Protein AF-A0A7V4ZFU5-F1 (afdb_monomer)

Solvent-accessible surface area (backbone atoms only — not comparable to full-atom values): 3517 Å² total; per-residue (Å²): 137,60,58,65,61,56,50,52,42,47,71,73,67,49,49,72,68,55,54,38,69,76,33,77,89,53,53,74,64,57,56,52,49,37,52,51,51,49,54,54,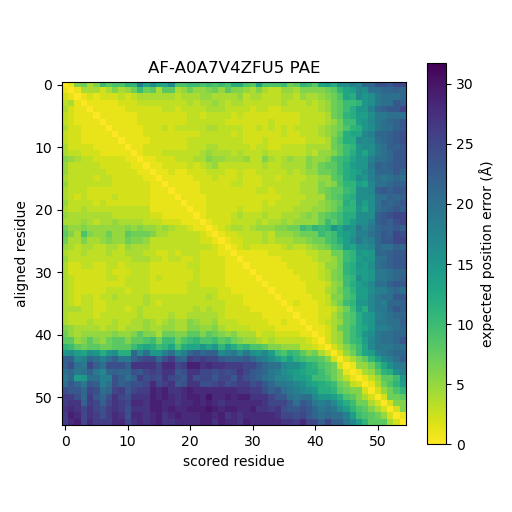58,61,70,66,66,76,79,72,80,74,75,76,80,83,127

Secondary structure (DSSP, 8-state):
--HHHHHHHHHTT--HHHHHHH-TT--HHHHHHHHHHHHHHHHTT----------

Structure (mmCIF, N/CA/C/O backbone):
data_AF-A0A7V4ZFU5-F1
#
_entry.id   AF-A0A7V4ZFU5-F1
#
loop_
_atom_site.group_PDB
_atom_site.id
_atom_site.type_symbol
_atom_site.label_atom_id
_atom_site.label_alt_id
_atom_site.label_comp_id
_atom_site.label_asym_id
_atom_site.label_entity_id
_atom_site.label_seq_id
_atom_site.pdbx_PDB_ins_code
_atom_site.Cartn_x
_atom_site.Cartn_y
_atom_site.Cartn_z
_atom_site.occupancy
_atom_site.B_iso_or_equiv
_atom_site.auth_seq_id
_atom_site.auth_comp_id
_atom_site.auth_asym_id
_atom_site.auth_atom_id
_atom_site.pdbx_PDB_model_num
ATOM 1 N N . MET A 1 1 ? 3.018 -2.600 9.364 1.00 72.25 1 MET A N 1
ATOM 2 C CA . MET A 1 1 ? 2.345 -3.146 8.169 1.00 72.25 1 MET A CA 1
ATOM 3 C C . MET A 1 1 ? 3.058 -2.594 6.943 1.00 72.25 1 MET A C 1
ATOM 5 O O . MET A 1 1 ? 3.443 -1.432 6.992 1.00 72.25 1 MET A O 1
ATOM 9 N N . THR A 1 2 ? 3.328 -3.412 5.926 1.00 85.06 2 THR A N 1
ATOM 10 C CA . THR A 1 2 ? 4.159 -3.034 4.767 1.00 85.06 2 THR A CA 1
ATOM 11 C C . THR A 1 2 ? 3.313 -2.493 3.611 1.00 85.06 2 THR A C 1
ATOM 13 O O . THR A 1 2 ? 2.112 -2.751 3.542 1.00 85.06 2 THR A O 1
ATOM 16 N N . VAL A 1 3 ? 3.944 -1.735 2.706 1.00 85.62 3 VAL A N 1
ATOM 17 C CA . VAL A 1 3 ? 3.309 -1.217 1.477 1.00 85.62 3 VAL A CA 1
ATOM 18 C C . VAL A 1 3 ? 2.874 -2.360 0.556 1.00 85.62 3 VAL A C 1
ATOM 20 O O . VAL A 1 3 ? 1.790 -2.307 -0.011 1.00 85.62 3 VAL A O 1
ATOM 23 N N . GLU A 1 4 ? 3.679 -3.418 0.475 1.00 85.75 4 GLU A N 1
ATOM 24 C CA . GLU A 1 4 ? 3.396 -4.628 -0.303 1.00 85.75 4 GLU A CA 1
ATOM 25 C C . GLU A 1 4 ? 2.054 -5.267 0.073 1.00 85.75 4 GLU A C 1
ATOM 27 O O . GLU A 1 4 ? 1.207 -5.452 -0.794 1.00 85.75 4 GLU A O 1
ATOM 32 N N . LEU A 1 5 ? 1.799 -5.483 1.369 1.00 87.38 5 LEU A N 1
ATOM 33 C CA . LEU A 1 5 ? 0.561 -6.111 1.837 1.00 87.38 5 LEU A CA 1
ATOM 34 C C . LEU A 1 5 ? -0.691 -5.295 1.472 1.00 87.38 5 LEU A C 1
ATOM 36 O O . LEU A 1 5 ? -1.745 -5.856 1.188 1.00 87.38 5 LEU A O 1
ATOM 40 N N . ILE A 1 6 ? -0.589 -3.961 1.473 1.00 88.94 6 ILE A N 1
ATOM 41 C CA . ILE A 1 6 ? -1.695 -3.086 1.055 1.00 88.94 6 ILE A CA 1
ATOM 42 C C . ILE A 1 6 ? -1.998 -3.309 -0.431 1.00 88.94 6 ILE A C 1
ATOM 44 O O . ILE A 1 6 ? -3.160 -3.432 -0.810 1.00 88.94 6 ILE A O 1
ATOM 48 N N . LEU A 1 7 ? -0.959 -3.377 -1.266 1.00 87.75 7 LEU A N 1
ATOM 49 C CA . LEU A 1 7 ? -1.098 -3.572 -2.707 1.00 87.75 7 LEU A CA 1
ATOM 50 C C . LEU A 1 7 ? -1.593 -4.980 -3.052 1.00 87.75 7 LEU A C 1
ATOM 52 O O . LEU A 1 7 ? -2.432 -5.103 -3.937 1.00 87.75 7 LEU A O 1
ATOM 56 N N . GLU A 1 8 ? -1.146 -6.016 -2.339 1.00 89.12 8 GLU A N 1
ATOM 57 C CA . GLU A 1 8 ? -1.644 -7.389 -2.506 1.00 89.12 8 GLU A CA 1
ATOM 58 C C . GLU A 1 8 ? -3.148 -7.479 -2.245 1.00 89.12 8 GLU A C 1
ATOM 60 O O . GLU A 1 8 ? -3.887 -8.051 -3.044 1.00 89.12 8 GLU A O 1
ATOM 65 N N . LYS A 1 9 ? -3.621 -6.866 -1.157 1.00 89.69 9 LYS A N 1
ATOM 66 C CA . LYS A 1 9 ? -5.046 -6.848 -0.808 1.00 89.69 9 LYS A CA 1
ATOM 67 C C . LYS A 1 9 ? -5.880 -6.092 -1.837 1.00 89.69 9 LYS A C 1
ATOM 69 O O . LYS A 1 9 ? -6.925 -6.582 -2.260 1.00 89.69 9 LYS A O 1
ATOM 74 N N . LEU A 1 10 ? -5.391 -4.938 -2.296 1.00 88.94 10 LEU A N 1
ATOM 75 C CA . LEU A 1 10 ? -6.030 -4.190 -3.382 1.00 88.94 10 LEU A CA 1
ATOM 76 C C . LEU A 1 10 ? -6.059 -5.0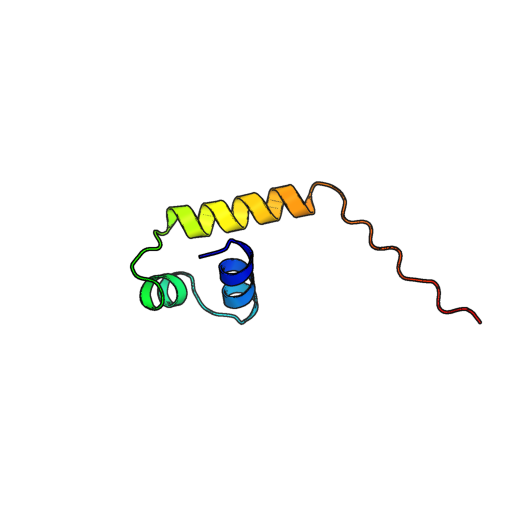02 -4.689 1.00 88.94 10 LEU A C 1
ATOM 78 O O . LEU A 1 10 ? -7.073 -5.012 -5.382 1.00 88.94 10 LEU A O 1
ATOM 82 N N . ALA A 1 11 ? -4.980 -5.720 -5.012 1.00 88.19 11 ALA A N 1
ATOM 83 C CA . ALA A 1 11 ? -4.901 -6.585 -6.190 1.00 88.19 11 ALA A CA 1
ATOM 84 C C . ALA A 1 11 ? -5.823 -7.813 -6.089 1.00 88.19 11 ALA A C 1
ATOM 86 O O . ALA A 1 11 ? -6.346 -8.270 -7.103 1.00 88.19 11 ALA A O 1
ATOM 87 N N . ALA A 1 12 ? -6.077 -8.309 -4.875 1.00 91.94 12 ALA A N 1
ATOM 88 C CA . ALA A 1 12 ? -7.053 -9.362 -4.598 1.00 91.94 12 ALA A CA 1
ATOM 89 C C . ALA A 1 12 ? -8.519 -8.889 -4.718 1.00 91.94 12 ALA A C 1
ATOM 91 O O . ALA A 1 12 ? -9.436 -9.702 -4.609 1.00 91.94 12 ALA A O 1
ATOM 92 N N . GLY A 1 13 ? -8.750 -7.593 -4.958 1.00 91.56 13 GLY A N 1
ATOM 93 C CA . GLY A 1 13 ? -10.079 -6.999 -5.084 1.00 91.56 13 GLY A CA 1
ATOM 94 C C . GLY A 1 13 ? -10.687 -6.525 -3.762 1.00 91.56 13 GLY A C 1
ATOM 95 O O . GLY A 1 13 ? -11.869 -6.181 -3.742 1.00 91.56 13 GLY A O 1
ATOM 96 N N . GLU A 1 14 ? -9.917 -6.487 -2.666 1.00 92.19 14 GLU A N 1
ATOM 97 C CA . GLU A 1 14 ? -10.375 -5.864 -1.420 1.00 92.19 14 GLU A CA 1
ATOM 98 C C . GLU A 1 14 ? -10.511 -4.345 -1.606 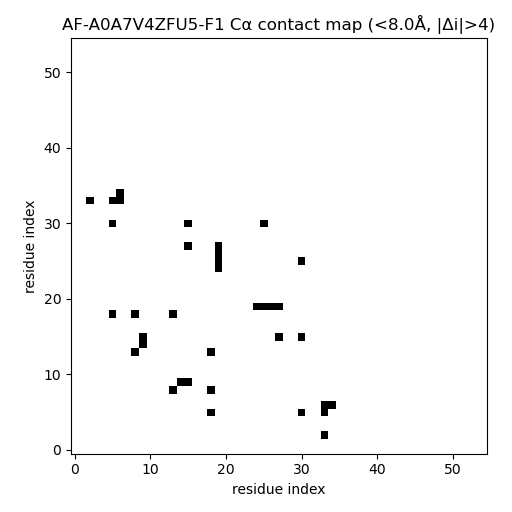1.00 92.19 14 GLU A C 1
ATOM 100 O O . GLU A 1 14 ? -9.674 -3.690 -2.234 1.00 92.19 14 GLU A O 1
ATOM 105 N N . THR A 1 15 ? -11.560 -3.755 -1.029 1.00 92.12 15 THR A N 1
ATOM 106 C CA . THR A 1 15 ? -11.725 -2.298 -1.024 1.00 92.12 15 THR A CA 1
ATOM 107 C C . THR A 1 15 ? -10.875 -1.650 0.066 1.00 92.12 15 THR A C 1
ATOM 109 O O . THR A 1 15 ? -10.526 -2.267 1.075 1.00 92.12 15 THR A O 1
ATOM 112 N N . VAL A 1 16 ? -10.587 -0.355 -0.091 1.00 89.75 16 VAL A N 1
ATOM 113 C CA . VAL A 1 16 ? -9.853 0.427 0.918 1.00 89.75 16 VAL A CA 1
ATOM 114 C C . VAL A 1 16 ? -10.539 0.337 2.284 1.00 89.75 16 VAL A C 1
ATOM 116 O O . VAL A 1 16 ? -9.873 0.194 3.301 1.00 89.75 16 VAL A O 1
ATOM 119 N N . GLU A 1 17 ? -11.868 0.360 2.321 1.00 91.06 17 GLU A N 1
ATOM 120 C CA . GLU A 1 17 ? -12.659 0.260 3.548 1.00 91.06 17 GLU A CA 1
ATOM 121 C C . GLU A 1 17 ? -12.479 -1.094 4.247 1.00 91.06 17 GLU A C 1
ATOM 123 O O . GLU A 1 17 ? -12.378 -1.131 5.471 1.00 91.06 17 GLU A O 1
ATOM 128 N N . GLN A 1 18 ? -12.387 -2.195 3.493 1.00 90.75 18 GLN A N 1
ATOM 129 C CA . GLN A 1 18 ? -12.126 -3.528 4.049 1.00 90.75 18 GLN A CA 1
ATOM 130 C C . GLN A 1 18 ? -10.710 -3.629 4.620 1.00 90.75 18 GLN A C 1
ATOM 132 O O . GLN A 1 18 ? -10.521 -4.165 5.711 1.00 90.75 18 GLN A O 1
ATOM 137 N N . ILE A 1 19 ? -9.730 -3.041 3.932 1.00 89.44 19 ILE A N 1
ATOM 138 C CA . ILE A 1 19 ? -8.337 -2.986 4.391 1.00 89.44 19 ILE A CA 1
ATOM 139 C C . ILE A 1 19 ? -8.231 -2.166 5.687 1.00 89.44 19 ILE A C 1
ATOM 141 O O . ILE A 1 19 ? -7.568 -2.588 6.633 1.00 89.44 19 ILE A O 1
ATOM 145 N N . LEU A 1 20 ? -8.925 -1.026 5.764 1.00 89.81 20 LEU A N 1
ATOM 146 C CA . LEU A 1 20 ? -8.994 -0.198 6.972 1.00 89.81 20 LEU A CA 1
ATOM 147 C C . LEU A 1 20 ? -9.718 -0.913 8.123 1.00 89.81 20 LEU A C 1
ATOM 149 O O . LEU A 1 20 ? -9.289 -0.815 9.270 1.00 89.81 20 LEU A O 1
ATOM 153 N N . ALA A 1 21 ? -10.780 -1.667 7.831 1.00 89.88 21 ALA A N 1
ATOM 154 C CA . ALA A 1 21 ? -11.493 -2.455 8.834 1.00 89.88 21 ALA A CA 1
ATOM 155 C C . ALA A 1 21 ? -10.644 -3.617 9.382 1.00 89.88 21 ALA A C 1
ATOM 157 O O . ALA A 1 21 ? -10.675 -3.890 10.581 1.00 89.88 21 ALA A O 1
ATOM 158 N N . ALA A 1 22 ? -9.861 -4.280 8.526 1.00 88.38 22 ALA A N 1
ATOM 159 C CA . ALA A 1 22 ? -8.946 -5.352 8.919 1.00 88.38 22 ALA A CA 1
ATOM 160 C C . ALA A 1 22 ? -7.724 -4.837 9.701 1.00 88.38 22 ALA A C 1
ATOM 162 O O . ALA A 1 22 ? -7.126 -5.575 10.488 1.00 88.38 22 ALA A O 1
ATOM 163 N N . HIS A 1 23 ? -7.354 -3.570 9.504 1.00 86.19 23 HIS A N 1
ATOM 164 C CA . HIS A 1 23 ? -6.183 -2.952 10.115 1.00 86.19 23 HIS A CA 1
ATOM 165 C C . HIS A 1 23 ? -6.537 -1.577 10.708 1.00 86.19 23 HIS A C 1
ATOM 167 O O . HIS A 1 23 ? -6.253 -0.556 10.090 1.00 86.19 23 HIS A O 1
ATOM 173 N N . PRO A 1 24 ? -7.065 -1.512 11.946 1.00 82.75 24 PRO A N 1
ATOM 174 C CA . PRO A 1 24 ? -7.542 -0.262 12.562 1.00 82.75 24 PRO A CA 1
ATOM 175 C C . PRO A 1 24 ? -6.463 0.816 12.755 1.00 82.75 24 PRO A C 1
ATOM 177 O O . PRO A 1 24 ? -6.759 1.989 12.950 1.00 82.75 24 PRO A O 1
ATOM 180 N N . GLN A 1 25 ? -5.198 0.403 12.736 1.00 86.00 25 GLN A N 1
ATOM 181 C CA . GLN A 1 25 ? -4.017 1.261 12.830 1.00 86.00 25 GLN A CA 1
ATOM 182 C C . GLN A 1 25 ? -3.576 1.870 11.488 1.00 86.00 25 GLN A C 1
ATOM 184 O O . GLN A 1 25 ? -2.624 2.647 11.454 1.00 86.00 25 GLN A O 1
ATOM 189 N N . LEU A 1 26 ? -4.236 1.519 10.382 1.00 86.19 26 LEU A N 1
ATOM 190 C CA . LEU A 1 26 ? -4.090 2.217 9.110 1.00 86.19 26 LEU A CA 1
ATOM 191 C C . LEU A 1 26 ? -5.008 3.425 9.047 1.00 86.19 26 LEU A C 1
ATOM 193 O O . LEU A 1 26 ? -6.164 3.377 9.458 1.00 86.19 26 LEU A O 1
ATOM 197 N N . THR A 1 27 ? -4.522 4.461 8.377 1.00 88.88 27 THR A N 1
ATOM 198 C CA . THR A 1 27 ? -5.363 5.560 7.922 1.00 88.88 27 THR A CA 1
ATOM 199 C C . THR A 1 27 ? -5.536 5.501 6.409 1.00 88.88 27 THR A C 1
ATOM 201 O O . THR A 1 27 ? -4.759 4.859 5.691 1.00 88.88 27 THR A O 1
ATOM 204 N N . ARG A 1 28 ? -6.564 6.184 5.901 1.00 89.75 28 ARG A N 1
ATOM 205 C CA . ARG A 1 28 ? -6.818 6.267 4.457 1.00 89.75 28 ARG A CA 1
ATOM 206 C C . ARG A 1 28 ? -5.628 6.888 3.723 1.00 89.75 28 ARG A C 1
ATOM 208 O O . ARG A 1 28 ? -5.276 6.449 2.632 1.00 89.75 28 ARG A O 1
ATOM 215 N N . GLU A 1 29 ? -4.975 7.861 4.345 1.00 90.75 29 GLU A N 1
ATOM 216 C CA . GLU A 1 29 ? -3.790 8.538 3.823 1.00 90.75 29 GLU A CA 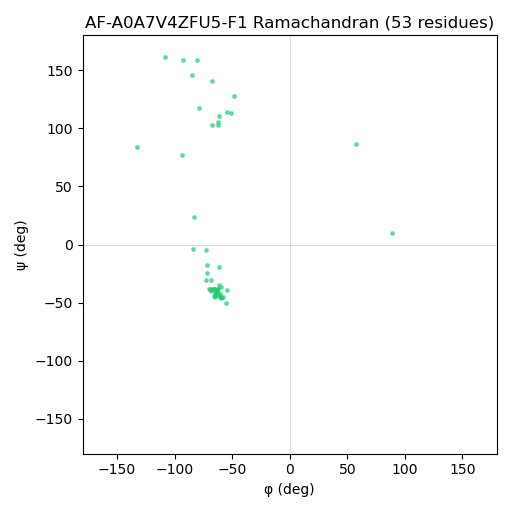1
ATOM 217 C C . GLU A 1 29 ? -2.624 7.565 3.648 1.00 90.75 29 GLU A C 1
ATOM 219 O O . GLU A 1 29 ? -1.925 7.639 2.644 1.00 90.75 29 GLU A O 1
ATOM 224 N N . ALA A 1 30 ? -2.440 6.614 4.569 1.00 88.75 30 ALA A N 1
ATOM 225 C CA . ALA A 1 30 ? -1.389 5.606 4.459 1.00 88.75 30 ALA A CA 1
ATOM 226 C C . ALA A 1 30 ? -1.614 4.658 3.267 1.00 88.75 30 ALA A C 1
ATOM 228 O O . ALA A 1 30 ? -0.662 4.312 2.567 1.00 88.75 30 ALA A O 1
ATOM 229 N N . VAL A 1 31 ? -2.869 4.287 2.987 1.00 90.31 31 VAL A N 1
ATOM 230 C CA . VAL A 1 31 ? -3.222 3.485 1.801 1.00 90.31 31 VAL A CA 1
ATOM 231 C C . VAL A 1 31 ? -2.952 4.269 0.514 1.00 90.31 31 VAL A C 1
ATOM 233 O O . VAL A 1 31 ? -2.351 3.747 -0.423 1.00 90.31 31 VAL A O 1
ATOM 236 N N . LEU A 1 32 ? -3.330 5.547 0.473 1.00 91.00 32 LEU A N 1
ATOM 237 C CA . LEU A 1 32 ? -3.053 6.409 -0.679 1.00 91.00 32 LEU A CA 1
ATOM 238 C C . LEU A 1 32 ? -1.549 6.655 -0.871 1.00 91.00 32 LEU A C 1
ATOM 240 O O . LEU A 1 32 ? -1.069 6.648 -2.003 1.00 91.00 32 LEU A O 1
ATOM 244 N N . ALA A 1 33 ? -0.792 6.815 0.216 1.00 91.38 33 ALA A N 1
ATOM 245 C CA . ALA A 1 33 ? 0.661 6.941 0.177 1.00 91.38 33 ALA A CA 1
ATOM 246 C C . ALA A 1 33 ? 1.328 5.664 -0.357 1.00 91.38 33 ALA A C 1
ATOM 248 O O . ALA A 1 33 ? 2.262 5.757 -1.150 1.00 91.38 33 ALA A O 1
ATOM 249 N N . ALA A 1 34 ? 0.819 4.483 0.007 1.00 90.19 34 ALA A N 1
ATOM 250 C CA . ALA A 1 34 ? 1.270 3.201 -0.534 1.00 90.19 34 ALA A CA 1
ATOM 251 C C . ALA A 1 34 ? 1.036 3.096 -2.053 1.00 90.19 34 ALA A C 1
ATOM 253 O O . ALA A 1 34 ? 1.938 2.696 -2.787 1.00 90.19 34 ALA A O 1
ATOM 254 N N . ILE A 1 35 ? -0.133 3.525 -2.544 1.00 88.69 35 ILE A N 1
ATOM 255 C CA . ILE A 1 35 ? -0.429 3.583 -3.987 1.00 88.69 35 ILE A CA 1
ATOM 256 C C . ILE A 1 35 ? 0.486 4.595 -4.694 1.00 88.69 35 ILE A C 1
ATOM 258 O O . ILE A 1 35 ? 1.011 4.316 -5.772 1.00 88.69 35 ILE A O 1
ATOM 262 N N . GLY A 1 36 ? 0.714 5.761 -4.085 1.00 90.25 36 GLY A N 1
ATOM 263 C CA . GLY A 1 36 ? 1.644 6.768 -4.595 1.00 90.25 36 GLY A CA 1
ATOM 264 C C . GLY A 1 36 ? 3.074 6.236 -4.697 1.00 90.25 36 GLY A C 1
ATOM 265 O O . GLY A 1 36 ? 3.713 6.392 -5.733 1.00 90.25 36 GLY A O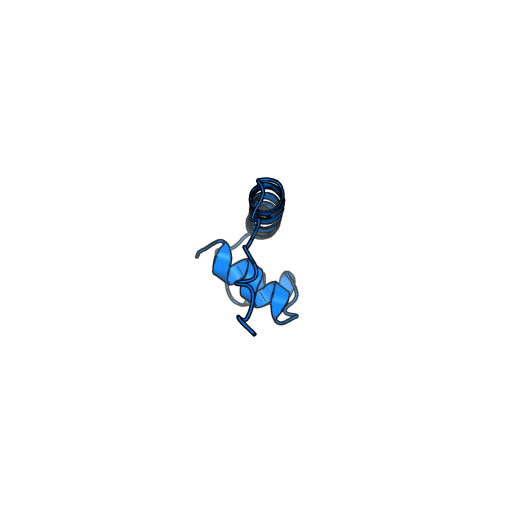 1
ATOM 266 N N . PHE A 1 37 ? 3.543 5.533 -3.666 1.00 88.19 37 PHE A N 1
ATOM 267 C CA . PHE A 1 37 ? 4.836 4.856 -3.678 1.00 88.19 37 PHE A CA 1
ATOM 268 C C . PHE A 1 37 ? 4.919 3.815 -4.802 1.00 88.19 37 PHE A C 1
ATOM 270 O O . PHE A 1 37 ? 5.895 3.806 -5.546 1.00 88.19 37 PHE A O 1
ATOM 277 N N . ALA A 1 38 ? 3.881 2.991 -4.984 1.00 86.56 38 ALA A N 1
ATOM 278 C CA . ALA A 1 38 ? 3.826 2.008 -6.067 1.00 86.56 38 ALA A CA 1
ATOM 279 C C . ALA A 1 38 ? 3.904 2.667 -7.452 1.00 86.56 38 ALA A C 1
ATOM 281 O O . ALA A 1 38 ? 4.640 2.206 -8.320 1.00 86.56 38 ALA A O 1
ATOM 282 N N . LYS A 1 39 ? 3.192 3.782 -7.654 1.00 87.81 39 LYS A N 1
ATOM 283 C CA . LYS A 1 39 ? 3.256 4.572 -8.890 1.00 87.81 39 LYS A CA 1
ATOM 284 C C . LYS A 1 39 ? 4.676 5.058 -9.187 1.00 87.81 39 LYS A C 1
ATOM 286 O O . LYS A 1 39 ? 5.109 4.972 -10.334 1.00 87.81 39 LYS A O 1
ATOM 291 N N . GLU A 1 40 ? 5.383 5.582 -8.190 1.00 83.50 40 GLU A N 1
ATOM 292 C CA . GLU A 1 40 ? 6.761 6.053 -8.373 1.00 83.50 40 GLU A CA 1
ATOM 293 C C . GLU A 1 40 ? 7.735 4.885 -8.595 1.00 83.50 40 GLU A C 1
ATOM 295 O O . GLU A 1 40 ? 8.593 4.972 -9.469 1.00 83.50 40 GLU A O 1
ATOM 300 N N . ALA A 1 41 ? 7.547 3.758 -7.900 1.00 80.50 41 ALA A N 1
ATOM 301 C CA . ALA A 1 41 ? 8.336 2.542 -8.103 1.00 80.50 41 ALA A CA 1
ATOM 302 C C . ALA A 1 41 ? 8.161 1.951 -9.515 1.00 80.50 41 ALA A C 1
ATOM 304 O O . ALA A 1 41 ? 9.134 1.521 -10.126 1.00 80.50 41 ALA A O 1
ATOM 305 N N . LEU A 1 42 ? 6.942 1.973 -10.067 1.00 74.06 42 LEU A N 1
ATOM 306 C CA . LEU A 1 42 ? 6.667 1.522 -11.438 1.00 74.06 42 LEU A CA 1
ATOM 307 C C . LEU A 1 42 ? 7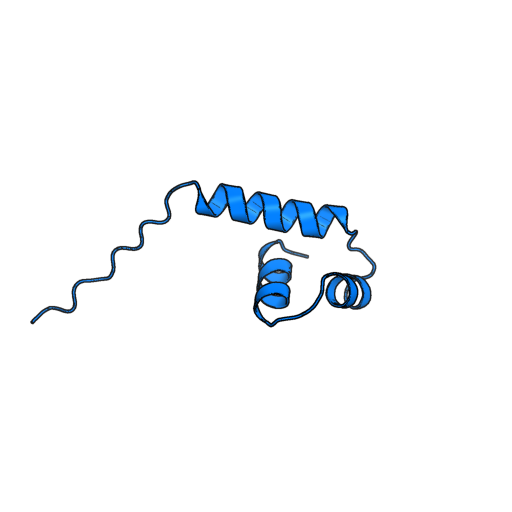.195 2.490 -12.504 1.00 74.06 42 LEU A C 1
ATOM 309 O O . LEU A 1 42 ? 7.555 2.058 -13.596 1.00 74.06 42 LEU A O 1
ATOM 313 N N . ARG A 1 43 ? 7.242 3.796 -12.210 1.00 68.38 43 ARG A N 1
ATOM 314 C CA . ARG A 1 43 ? 7.823 4.806 -13.110 1.00 68.38 43 ARG A CA 1
ATOM 315 C C . ARG A 1 43 ? 9.346 4.734 -13.200 1.00 68.38 43 ARG A C 1
ATOM 317 O O . ARG A 1 43 ? 9.898 5.290 -14.141 1.00 68.38 43 ARG A O 1
ATOM 324 N N . ALA A 1 44 ? 10.007 4.072 -12.256 1.00 58.81 44 ALA A N 1
ATOM 325 C CA . ALA A 1 44 ? 11.461 3.967 -12.187 1.00 58.81 44 ALA A CA 1
ATOM 326 C C . ALA A 1 44 ? 12.062 2.848 -13.071 1.00 58.81 44 ALA A C 1
ATOM 328 O O . ALA A 1 44 ? 13.166 2.400 -12.788 1.00 58.81 44 ALA A O 1
ATOM 329 N N . ASP A 1 45 ? 11.371 2.419 -14.134 1.00 57.00 45 ASP A N 1
ATOM 330 C CA . ASP A 1 45 ? 11.794 1.359 -15.064 1.00 57.00 45 ASP A CA 1
ATOM 331 C C . ASP A 1 45 ? 12.078 0.001 -14.400 1.00 57.00 45 ASP A C 1
ATOM 333 O O . ASP A 1 45 ? 13.221 -0.373 -14.140 1.00 57.00 45 ASP A O 1
ATOM 337 N N . VAL A 1 46 ? 11.040 -0.825 -14.238 1.00 54.16 46 VAL A N 1
ATOM 338 C CA . VAL A 1 46 ? 11.248 -2.277 -14.135 1.00 54.16 46 VAL A CA 1
ATOM 339 C C . VAL A 1 46 ? 11.103 -2.886 -15.527 1.00 54.16 46 VAL A C 1
ATOM 341 O O . VAL A 1 46 ? 10.078 -3.470 -15.876 1.00 54.16 46 VAL A O 1
ATOM 344 N N . ILE A 1 47 ? 12.145 -2.733 -16.349 1.00 61.06 47 ILE A N 1
ATOM 345 C CA . ILE A 1 47 ? 12.340 -3.623 -17.495 1.00 61.06 47 ILE A CA 1
ATOM 346 C C . ILE A 1 47 ? 12.666 -4.999 -16.916 1.00 61.06 47 ILE A C 1
ATOM 348 O O . ILE A 1 47 ? 13.780 -5.240 -16.459 1.00 61.06 47 ILE A O 1
ATOM 352 N N . TYR A 1 48 ? 11.692 -5.907 -16.926 1.00 50.34 48 TYR A N 1
ATOM 353 C CA . TYR A 1 48 ? 11.974 -7.332 -16.803 1.00 50.34 48 TYR A CA 1
ATOM 354 C C . TYR A 1 48 ? 12.443 -7.830 -18.171 1.00 50.34 48 TYR A C 1
ATOM 356 O O . TYR A 1 48 ? 11.653 -7.792 -19.120 1.00 50.34 48 TYR A O 1
ATOM 364 N N . PRO A 1 49 ? 13.686 -8.324 -18.314 1.00 57.25 49 PRO A N 1
ATOM 365 C CA . PRO A 1 49 ? 14.023 -9.139 -19.463 1.00 57.25 49 PRO A CA 1
ATOM 366 C C . PRO A 1 49 ? 13.117 -10.368 -19.390 1.00 57.25 49 PRO A C 1
ATOM 368 O O . PRO A 1 49 ? 13.252 -11.197 -18.488 1.00 57.25 49 PRO A O 1
ATOM 371 N N . LEU A 1 50 ? 12.162 -10.478 -20.312 1.00 63.03 50 LEU A N 1
ATOM 372 C CA . LEU A 1 50 ? 11.569 -11.774 -20.602 1.00 63.03 50 LEU A CA 1
ATOM 373 C C . LEU A 1 50 ? 12.733 -12.610 -21.121 1.00 63.03 50 LEU A C 1
ATOM 375 O O . LEU A 1 50 ? 13.233 -12.339 -22.210 1.00 63.03 50 LEU A O 1
ATOM 379 N N . ALA A 1 51 ? 13.234 -13.534 -20.300 1.00 62.12 51 ALA A N 1
ATOM 380 C CA . ALA A 1 51 ? 14.259 -14.468 -20.730 1.00 62.12 51 ALA A CA 1
ATOM 381 C C . ALA A 1 51 ? 13.764 -15.110 -22.030 1.00 62.12 51 ALA A C 1
ATOM 383 O O . ALA A 1 51 ? 12.729 -15.783 -22.027 1.00 62.12 51 ALA A O 1
ATOM 384 N N . GLU A 1 52 ? 14.447 -14.827 -23.142 1.00 58.66 52 GLU A N 1
ATOM 385 C CA . GLU A 1 52 ? 14.161 -15.465 -24.419 1.00 58.66 5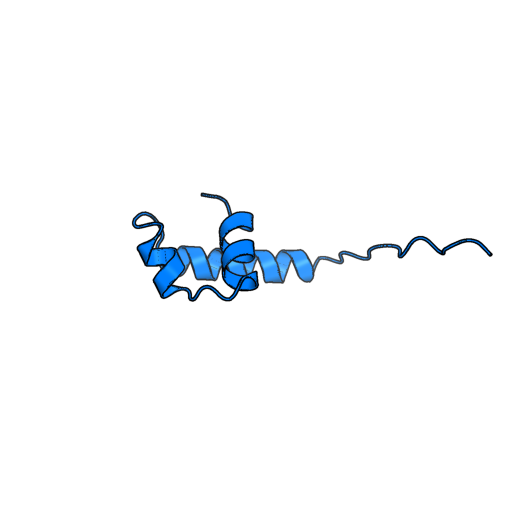2 GLU A CA 1
ATOM 386 C C . GLU A 1 52 ? 14.226 -16.972 -24.188 1.00 58.66 52 GL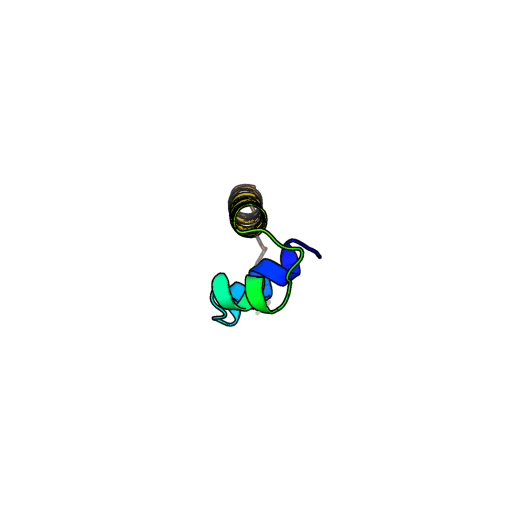U A C 1
ATOM 388 O O . GLU A 1 52 ? 15.277 -17.526 -23.859 1.00 58.66 52 GLU A O 1
ATOM 393 N N . ALA A 1 53 ? 13.078 -17.635 -24.318 1.00 58.09 53 ALA A N 1
ATOM 394 C CA . ALA A 1 53 ? 13.035 -19.078 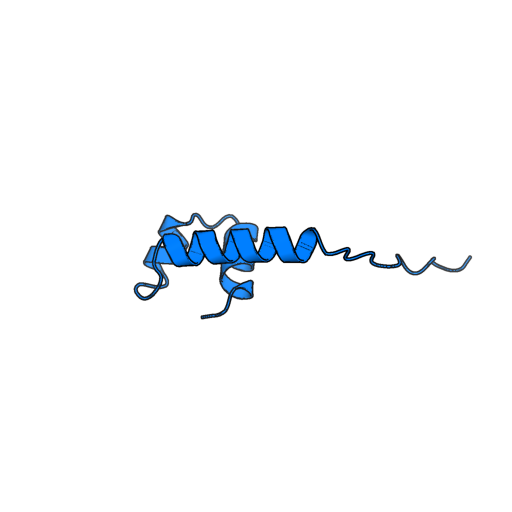-24.397 1.00 58.09 53 ALA A CA 1
ATOM 395 C C . ALA A 1 53 ? 13.807 -19.468 -25.660 1.00 58.09 53 ALA A C 1
ATOM 397 O O . ALA A 1 53 ? 13.328 -19.288 -26.779 1.00 58.09 53 ALA A O 1
ATOM 398 N N . THR A 1 54 ? 15.034 -19.938 -25.447 1.00 52.03 54 THR A N 1
ATOM 399 C CA . THR A 1 54 ? 15.925 -20.488 -26.462 1.00 52.03 54 THR A CA 1
ATOM 400 C C . THR A 1 54 ? 15.163 -21.510 -27.301 1.00 52.03 54 THR A C 1
ATOM 402 O O . THR A 1 54 ? 14.544 -22.427 -26.755 1.00 52.03 54 THR A O 1
ATOM 405 N N . LYS A 1 55 ? 15.214 -21.351 -28.622 1.00 46.06 55 LYS A N 1
ATOM 406 C CA . LYS A 1 55 ? 14.804 -22.372 -29.582 1.00 46.06 55 LYS A CA 1
ATOM 407 C C . LYS A 1 55 ? 15.988 -22.744 -30.456 1.00 46.06 55 LYS A C 1
ATOM 409 O O . LYS A 1 55 ? 16.778 -21.826 -30.767 1.00 46.06 55 LYS A O 1
#

Radius of gyration: 15.14 Å; Cα contacts (8 Å, |Δi|>4): 18; chains: 1; bounding box: 29×31×42 Å

Mean predicted aligned error: 8.98 Å

Sequence (55 aa):
MTVELILEKLAAGETVEQILAAHPQLTREAVLAAIGFAKEALRADVIYPLAEATK

pLDDT: mean 80.62, std 13.66, range [46.06, 92.19]

Foldseek 3Di:
DDLVVLVVCVVVVHDLVNVCVVPVPDDSVNSVVSVVVVVVVVVVDPPDPPPPPDD

Nearest PDB structures (foldseek):
  2ga1-assembly1_B  TM=9.245E-01  e=3.740E+00  Trichormus variabilis ATCC 29413
  3c57-assembly1_A  TM=6.591E-01  e=2.036E+00  Mycobacterium tuberculosis
  2crx-assembly1_B-2  TM=5.961E-01  e=4.282E+00  Punavirus P1